Protein AF-A0A920FZ56-F1 (afdb_monomer)

Secondary structure (DSSP, 8-state):
--HHHHHHHHHHHHHHHHHHHHHHHHHHHHHHHHHHHHHHHHHHHHTT--SSHHHHHHHHHHHHHHHHHHHHHHHHHHHHHHHHHHTSSHHHHH-SS---

Mean predicted aligned error: 6.11 Å

Foldseek 3Di:
DDPVVVVVVVVVVVVVVVVVVVLVVLLVVLVVLQVVLVVVLVVCVVVPNPDDDVNVVSVVSNVVSVVSNVVSVVVVVVVLVVVQVVLPCPVVVVDPPDHD

Sequence (100 aa):
MKRTQRLHCLNTLLNSKIAAKTVHYGMYFTLAAIPLSGMLIGLLFWIGLQDGLIIESVVTLHEISIDLIYILIGIHISAALFHRIKRDGVWSSMVPFLKE

Structure (mmCIF, N/CA/C/O backbone):
data_AF-A0A920FZ56-F1
#
_entry.id   AF-A0A920FZ56-F1
#
loop_
_atom_site.group_PDB
_atom_site.id
_atom_site.type_symbol
_atom_site.label_atom_id
_atom_site.label_alt_id
_atom_site.label_comp_id
_atom_site.label_asym_id
_atom_site.label_entity_id
_atom_site.label_seq_id
_atom_site.pdbx_PDB_ins_code
_atom_site.Cartn_x
_atom_site.Cartn_y
_atom_site.Cartn_z
_atom_site.occupancy
_atom_site.B_iso_or_equiv
_atom_site.auth_seq_id
_atom_site.auth_comp_id
_atom_site.auth_asym_id
_atom_site.auth_atom_id
_atom_site.pdbx_PDB_model_num
ATOM 1 N N . MET A 1 1 ? 26.245 11.879 -27.465 1.00 57.16 1 MET A N 1
ATOM 2 C CA . MET A 1 1 ? 24.919 12.359 -26.998 1.00 57.16 1 MET A CA 1
ATOM 3 C C . MET A 1 1 ? 25.031 13.790 -26.465 1.00 57.16 1 MET A C 1
ATOM 5 O O . MET A 1 1 ? 25.923 14.051 -25.655 1.00 57.16 1 MET A O 1
ATOM 9 N N . LYS A 1 2 ? 24.183 14.725 -26.924 1.00 65.31 2 LYS A N 1
ATOM 10 C CA . LYS A 1 2 ? 24.227 16.145 -26.503 1.00 65.31 2 LYS A CA 1
ATOM 11 C C . LYS A 1 2 ? 23.883 16.280 -25.004 1.00 65.31 2 LYS A C 1
ATOM 13 O O . LYS A 1 2 ? 23.148 15.453 -24.466 1.00 65.31 2 LYS A O 1
ATOM 18 N N . ARG A 1 3 ? 24.429 17.290 -24.304 1.00 61.25 3 ARG A N 1
ATOM 19 C CA . ARG A 1 3 ? 24.261 17.494 -22.839 1.00 61.25 3 ARG A CA 1
ATOM 20 C C . ARG A 1 3 ? 22.783 17.547 -22.415 1.00 61.25 3 ARG A C 1
ATOM 22 O O . ARG A 1 3 ? 22.420 16.970 -21.397 1.00 61.25 3 ARG A O 1
ATOM 29 N N . THR A 1 4 ? 21.934 18.140 -23.249 1.00 64.00 4 THR A N 1
ATOM 30 C CA . THR A 1 4 ? 20.480 18.250 -23.056 1.00 64.00 4 THR A CA 1
ATOM 31 C C . THR A 1 4 ? 19.751 16.900 -23.109 1.00 64.00 4 THR A C 1
ATOM 33 O O . THR A 1 4 ? 18.893 16.637 -22.273 1.00 64.00 4 THR A O 1
ATOM 36 N N . GLN A 1 5 ? 20.145 15.990 -24.007 1.00 64.31 5 GLN A N 1
ATOM 37 C CA . GLN A 1 5 ? 19.563 14.640 -24.089 1.00 64.31 5 GLN A CA 1
ATOM 38 C C . GLN A 1 5 ? 19.928 13.759 -22.881 1.00 64.31 5 GLN A C 1
ATOM 40 O O . GLN A 1 5 ? 19.141 12.902 -22.487 1.00 64.31 5 GLN A O 1
ATOM 45 N N . ARG A 1 6 ? 21.102 13.971 -22.265 1.00 59.41 6 ARG A N 1
ATOM 46 C CA . ARG A 1 6 ? 21.513 13.236 -21.052 1.00 59.41 6 ARG A CA 1
ATOM 47 C C . ARG A 1 6 ? 20.697 13.636 -19.824 1.00 59.41 6 ARG A C 1
ATOM 49 O O . ARG A 1 6 ? 20.282 12.759 -19.077 1.00 59.41 6 ARG A O 1
ATOM 56 N N . LEU A 1 7 ? 20.426 14.931 -19.656 1.00 61.53 7 LEU A N 1
ATOM 57 C CA . LEU A 1 7 ? 19.601 15.447 -18.556 1.00 61.53 7 LEU A CA 1
ATOM 58 C C . LEU A 1 7 ? 18.155 14.932 -18.637 1.00 61.53 7 LEU A C 1
ATOM 60 O O . LEU A 1 7 ? 17.612 14.474 -17.638 1.00 61.53 7 LEU A O 1
ATOM 64 N N . HIS A 1 8 ? 17.559 14.923 -19.833 1.00 68.00 8 HIS A N 1
ATOM 65 C CA . HIS A 1 8 ? 16.202 14.404 -20.036 1.00 68.00 8 HIS A CA 1
ATOM 66 C C . HIS A 1 8 ? 16.085 12.899 -19.727 1.00 68.00 8 HIS A C 1
ATOM 68 O O . HIS A 1 8 ? 15.156 12.468 -19.043 1.00 68.00 8 HIS A O 1
ATOM 74 N N . CYS A 1 9 ? 17.054 12.096 -20.182 1.00 65.94 9 CYS A N 1
ATOM 75 C CA . CYS A 1 9 ? 17.116 10.663 -19.877 1.00 65.94 9 CYS A CA 1
ATOM 76 C C . CYS A 1 9 ? 17.295 10.405 -18.368 1.00 65.94 9 CYS A C 1
ATOM 78 O O . CYS A 1 9 ? 16.597 9.585 -17.782 1.00 65.94 9 CYS A O 1
ATOM 80 N N . LEU A 1 10 ? 18.172 11.160 -17.700 1.00 65.56 10 LEU A N 1
ATOM 81 C CA . LEU A 1 10 ? 18.388 11.017 -16.260 1.00 65.56 10 LEU A CA 1
ATOM 82 C C . LEU A 1 10 ? 17.129 11.358 -15.447 1.00 65.56 10 LEU A C 1
ATOM 84 O O . LEU A 1 10 ? 16.770 10.615 -14.536 1.00 65.56 10 LEU A O 1
ATOM 88 N N . ASN A 1 11 ? 16.438 12.443 -15.802 1.00 68.75 11 ASN A N 1
ATOM 89 C CA . ASN A 1 11 ? 15.226 12.877 -15.106 1.00 68.75 11 ASN A CA 1
ATOM 90 C C . ASN A 1 11 ? 14.067 11.888 -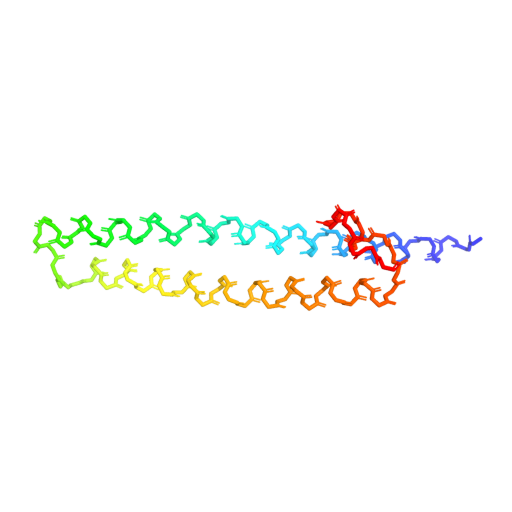15.296 1.00 68.75 11 ASN A C 1
ATOM 92 O O . ASN A 1 11 ? 13.370 11.563 -14.340 1.00 68.75 11 ASN A O 1
ATOM 96 N N . THR A 1 12 ? 13.886 11.350 -16.504 1.00 72.44 12 THR A N 1
ATOM 97 C CA . THR A 1 12 ? 12.853 10.331 -16.773 1.00 72.44 12 THR A CA 1
ATOM 98 C C . THR A 1 12 ? 13.108 9.029 -16.005 1.00 72.44 12 THR A C 1
ATOM 100 O O . THR A 1 12 ? 12.175 8.449 -15.439 1.00 72.44 12 THR A O 1
ATOM 103 N N . LEU A 1 13 ? 14.370 8.604 -15.889 1.00 75.62 13 LEU A N 1
ATOM 104 C CA . LEU A 1 13 ? 14.763 7.459 -15.061 1.00 75.62 13 LEU A CA 1
ATOM 105 C C . LEU A 1 13 ? 14.574 7.725 -13.561 1.00 75.62 13 LEU A C 1
ATOM 107 O O . LEU A 1 13 ? 14.113 6.844 -12.835 1.00 75.62 13 LEU A O 1
ATOM 111 N N . LEU A 1 14 ? 14.904 8.930 -13.087 1.00 75.69 14 LEU A N 1
ATOM 112 C CA . LEU A 1 14 ? 14.708 9.326 -11.692 1.00 75.69 14 LEU A CA 1
ATOM 113 C C . LEU A 1 14 ? 13.221 9.313 -11.319 1.00 75.69 14 LEU A C 1
ATOM 115 O O . LEU A 1 14 ? 12.852 8.699 -10.320 1.00 75.69 14 LEU A O 1
ATOM 119 N N . ASN A 1 15 ? 12.371 9.906 -12.158 1.00 83.44 15 ASN A N 1
ATOM 120 C CA . ASN A 1 15 ? 10.925 9.950 -11.944 1.00 83.44 15 ASN A CA 1
ATOM 121 C C . ASN A 1 15 ? 10.322 8.541 -11.879 1.00 83.44 15 ASN A C 1
ATOM 123 O O . ASN A 1 15 ? 9.524 8.255 -10.990 1.00 83.44 15 ASN A O 1
ATOM 127 N N . SER A 1 16 ? 10.765 7.636 -12.757 1.00 83.12 16 SER A N 1
ATOM 128 C CA . SER A 1 16 ? 10.309 6.239 -12.762 1.00 83.12 16 SER A CA 1
ATOM 129 C C . SER A 1 16 ? 10.709 5.497 -11.480 1.00 83.12 16 SER A C 1
ATOM 131 O O . SER A 1 16 ? 9.905 4.769 -10.902 1.00 83.12 16 SER A O 1
ATOM 133 N N . LYS A 1 17 ? 11.932 5.722 -10.978 1.00 87.62 17 LYS A N 1
ATOM 134 C CA . LYS A 1 17 ? 12.401 5.134 -9.711 1.00 87.62 17 LYS A CA 1
ATOM 135 C C . LYS A 1 17 ? 11.643 5.669 -8.502 1.00 87.62 17 LYS A C 1
ATOM 137 O O . LYS A 1 17 ? 11.345 4.900 -7.592 1.00 87.62 17 LYS A O 1
ATOM 142 N N . ILE A 1 18 ? 11.356 6.970 -8.476 1.00 91.50 18 ILE A N 1
ATOM 143 C CA . ILE A 1 18 ? 10.571 7.585 -7.401 1.00 91.50 18 ILE A CA 1
ATOM 144 C C . ILE A 1 18 ? 9.158 7.003 -7.415 1.00 91.50 18 ILE A C 1
ATOM 146 O O . ILE A 1 18 ? 8.718 6.506 -6.386 1.00 91.50 18 ILE A O 1
ATOM 150 N N . ALA A 1 19 ? 8.504 6.956 -8.579 1.00 91.19 19 ALA A N 1
ATOM 151 C CA . ALA A 1 19 ? 7.174 6.371 -8.720 1.00 91.19 19 ALA A CA 1
ATOM 152 C C . ALA A 1 19 ? 7.131 4.908 -8.245 1.00 91.19 19 ALA A C 1
ATOM 154 O O . ALA A 1 19 ? 6.270 4.545 -7.445 1.00 91.19 19 ALA A O 1
ATOM 155 N N . ALA A 1 20 ? 8.102 4.084 -8.656 1.00 92.44 20 ALA A N 1
ATOM 156 C CA . ALA A 1 20 ? 8.190 2.692 -8.220 1.00 92.44 20 ALA A CA 1
ATOM 157 C C . ALA A 1 20 ? 8.348 2.564 -6.695 1.00 92.44 20 ALA A C 1
ATOM 159 O O . ALA A 1 20 ? 7.675 1.736 -6.079 1.00 92.44 20 ALA A O 1
ATOM 160 N N . LYS A 1 21 ? 9.195 3.397 -6.072 1.00 94.81 21 LYS A N 1
ATOM 161 C CA . LYS A 1 2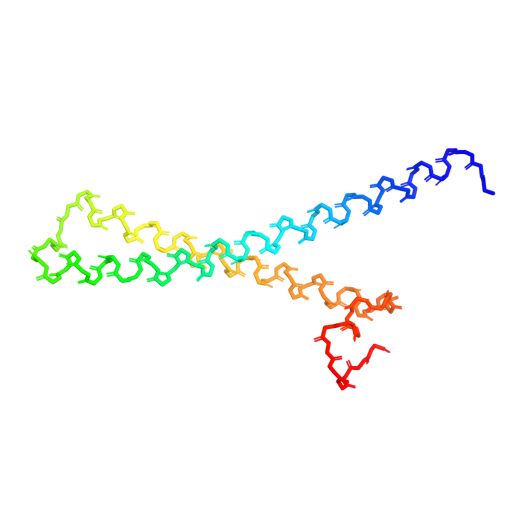1 ? 9.358 3.428 -4.609 1.00 94.81 21 LYS A CA 1
ATOM 162 C C . LYS A 1 21 ? 8.083 3.872 -3.902 1.00 94.81 21 LYS A C 1
ATOM 164 O O . LYS A 1 21 ? 7.712 3.251 -2.915 1.00 94.81 21 LYS A O 1
ATOM 169 N N . THR A 1 22 ? 7.408 4.901 -4.410 1.00 96.19 22 THR A N 1
ATOM 170 C CA . THR A 1 22 ? 6.143 5.386 -3.849 1.00 96.19 22 THR A CA 1
ATOM 171 C C . THR A 1 22 ? 5.085 4.289 -3.850 1.00 96.19 22 THR A C 1
ATOM 173 O O . THR A 1 22 ? 4.464 4.061 -2.816 1.00 96.19 22 THR A O 1
ATOM 176 N N . VAL A 1 23 ? 4.928 3.558 -4.961 1.00 96.69 23 VAL A N 1
ATOM 177 C CA . VAL A 1 23 ? 3.975 2.438 -5.041 1.00 96.69 23 VAL A CA 1
ATOM 178 C C . VAL A 1 23 ? 4.331 1.343 -4.034 1.00 96.69 23 VAL A C 1
ATOM 180 O O . VAL A 1 23 ? 3.467 0.934 -3.268 1.00 96.69 23 VAL A O 1
ATOM 183 N N . HIS A 1 24 ? 5.595 0.911 -3.960 1.00 96.38 24 HIS A N 1
ATOM 184 C CA . HIS A 1 24 ? 5.993 -0.148 -3.022 1.00 96.38 24 HIS A CA 1
ATOM 185 C C . HIS A 1 24 ? 5.840 0.272 -1.558 1.00 96.38 24 HIS A C 1
ATOM 187 O O . HIS A 1 24 ? 5.328 -0.503 -0.757 1.00 96.38 24 HIS A O 1
ATOM 193 N N . TYR A 1 25 ? 6.233 1.495 -1.195 1.00 97.69 25 TYR A N 1
ATOM 194 C CA . TYR A 1 25 ? 6.035 1.985 0.168 1.00 97.69 25 TYR A CA 1
ATOM 195 C C . TYR A 1 25 ? 4.555 2.130 0.518 1.00 97.69 25 TYR A C 1
ATOM 197 O O . TYR A 1 25 ? 4.169 1.770 1.627 1.00 97.69 25 TYR A O 1
ATOM 205 N N . GLY A 1 26 ? 3.719 2.572 -0.426 1.00 97.25 26 GLY A N 1
ATOM 206 C CA . GLY A 1 26 ? 2.267 2.573 -0.254 1.00 97.25 26 GLY A CA 1
ATOM 207 C C . GLY A 1 26 ? 1.713 1.164 -0.026 1.00 97.25 26 GLY A C 1
ATOM 208 O O . GLY A 1 26 ? 0.893 0.961 0.869 1.00 97.25 26 GLY A O 1
ATOM 209 N N . MET A 1 27 ? 2.199 0.175 -0.782 1.00 97.69 27 MET A N 1
ATOM 210 C CA . MET A 1 27 ? 1.803 -1.225 -0.611 1.00 97.69 27 MET A CA 1
ATOM 211 C C . MET A 1 27 ? 2.240 -1.771 0.749 1.00 97.69 27 MET A C 1
ATOM 213 O O . MET A 1 27 ? 1.431 -2.379 1.436 1.00 97.69 27 MET A O 1
ATOM 217 N N . TYR A 1 28 ? 3.481 -1.530 1.183 1.00 97.81 28 TYR A N 1
ATOM 218 C CA . TYR A 1 28 ? 3.947 -1.965 2.506 1.00 97.81 28 TYR A CA 1
ATOM 219 C C . TYR A 1 28 ? 3.149 -1.324 3.637 1.00 97.81 28 TYR A C 1
ATOM 221 O O . TYR A 1 28 ? 2.796 -2.003 4.599 1.00 97.81 28 TYR A O 1
ATOM 229 N N . PHE A 1 29 ? 2.836 -0.035 3.507 1.00 97.75 29 PHE A N 1
ATOM 230 C CA . PHE A 1 29 ? 2.019 0.674 4.479 1.00 97.75 29 PHE A CA 1
ATOM 231 C C . PHE A 1 29 ? 0.619 0.063 4.585 1.00 97.75 29 PHE A C 1
ATOM 233 O O . PHE A 1 29 ? 0.194 -0.299 5.676 1.00 97.75 29 PHE A O 1
ATOM 240 N N . THR A 1 30 ? -0.078 -0.107 3.461 1.00 97.69 30 THR A N 1
ATOM 241 C CA . THR A 1 30 ? -1.449 -0.644 3.449 1.00 97.69 30 THR A CA 1
ATOM 242 C C . THR A 1 30 ? -1.507 -2.117 3.853 1.00 97.69 30 THR A C 1
ATOM 244 O O . THR A 1 30 ? -2.352 -2.487 4.664 1.00 97.69 30 THR A O 1
ATOM 247 N N . LEU A 1 31 ? -0.565 -2.948 3.395 1.00 96.88 31 LEU A N 1
ATOM 248 C CA . LEU A 1 31 ? -0.456 -4.353 3.809 1.00 96.88 31 LEU A CA 1
ATOM 249 C C . LEU A 1 31 ? -0.214 -4.516 5.313 1.00 96.88 31 LEU A C 1
ATOM 251 O O . LEU A 1 31 ? -0.656 -5.510 5.879 1.00 96.88 31 LEU A O 1
ATOM 255 N N . ALA A 1 32 ? 0.465 -3.568 5.964 1.00 97.62 32 ALA A N 1
ATOM 256 C CA . ALA A 1 32 ? 0.597 -3.551 7.418 1.00 97.62 32 ALA A CA 1
ATOM 257 C C . ALA A 1 32 ? -0.651 -2.965 8.102 1.00 97.62 32 ALA A C 1
ATOM 259 O O . ALA A 1 32 ? -1.116 -3.502 9.107 1.00 97.62 32 ALA A O 1
ATOM 260 N N . ALA A 1 33 ? -1.215 -1.884 7.558 1.00 97.56 33 ALA A N 1
ATOM 261 C CA . ALA A 1 33 ? -2.356 -1.183 8.138 1.00 97.56 33 ALA A CA 1
ATOM 262 C C . ALA A 1 33 ? -3.612 -2.059 8.209 1.00 97.56 33 ALA A C 1
ATOM 264 O O . ALA A 1 33 ? -4.301 -2.026 9.226 1.00 97.56 33 ALA A O 1
ATOM 265 N N . ILE A 1 34 ? -3.892 -2.870 7.184 1.00 98.12 34 ILE A N 1
ATOM 266 C CA . ILE A 1 34 ? -5.080 -3.739 7.117 1.00 98.12 34 ILE A CA 1
ATOM 267 C C . ILE A 1 34 ? -5.138 -4.733 8.290 1.00 98.12 34 ILE A C 1
ATOM 269 O O . ILE A 1 34 ? -6.086 -4.655 9.068 1.00 98.12 34 ILE A O 1
ATOM 273 N N . PRO A 1 35 ? -4.161 -5.636 8.507 1.00 98.12 35 PRO A N 1
ATOM 274 C CA . PRO A 1 35 ? -4.233 -6.578 9.622 1.00 98.12 35 PRO A CA 1
ATOM 275 C C . PRO A 1 35 ? -4.202 -5.875 10.983 1.00 98.12 35 PRO A C 1
ATOM 277 O O . PRO A 1 35 ? -4.914 -6.295 11.890 1.00 98.12 35 PRO A O 1
ATOM 280 N N . LEU A 1 36 ? -3.442 -4.782 11.130 1.00 98.06 36 LEU A N 1
ATOM 281 C CA . LEU A 1 36 ? -3.390 -4.026 12.386 1.00 98.06 36 LEU A CA 1
ATOM 282 C C . LEU A 1 36 ? -4.740 -3.390 12.734 1.00 98.06 36 LEU A C 1
ATOM 284 O O . LEU A 1 36 ? -5.208 -3.513 13.864 1.00 98.06 36 LEU A O 1
ATOM 288 N N . SER A 1 37 ? -5.387 -2.745 11.764 1.00 97.50 37 SER A N 1
ATOM 289 C CA . SER A 1 37 ? -6.720 -2.168 11.957 1.00 97.50 37 SER A CA 1
ATOM 290 C C . SER A 1 37 ? -7.786 -3.252 12.122 1.00 97.50 37 SER A C 1
ATOM 292 O O . SER A 1 37 ? -8.635 -3.114 12.991 1.00 97.50 37 SER A O 1
ATOM 294 N N . GLY A 1 38 ? -7.700 -4.377 11.405 1.00 97.44 38 GLY A N 1
ATOM 295 C CA . GLY A 1 38 ? -8.611 -5.514 11.581 1.00 97.44 38 GLY A CA 1
ATOM 296 C C . GLY A 1 38 ? -8.522 -6.134 12.979 1.00 97.44 38 GLY A C 1
ATOM 297 O O . GLY A 1 38 ? -9.543 -6.379 13.623 1.00 97.44 38 GLY A O 1
ATOM 298 N N . MET A 1 39 ? -7.303 -6.317 13.498 1.00 97.88 39 MET A N 1
ATOM 299 C CA . MET A 1 39 ? -7.085 -6.744 14.883 1.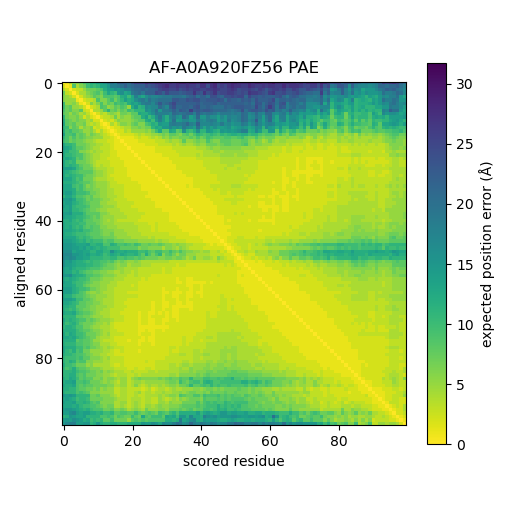00 97.88 39 MET A CA 1
ATOM 300 C C . MET A 1 39 ? -7.632 -5.724 15.885 1.00 97.88 39 MET A C 1
ATOM 302 O O . MET A 1 39 ? -8.237 -6.120 16.881 1.00 97.88 3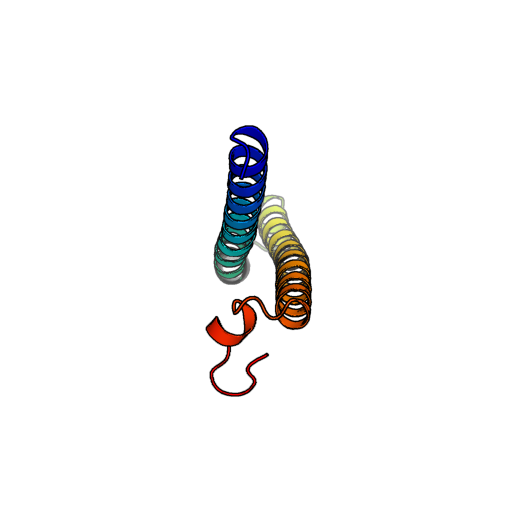9 MET A O 1
ATOM 306 N N . LEU A 1 40 ? -7.452 -4.425 15.626 1.00 97.19 40 LEU A N 1
ATOM 307 C CA . LEU A 1 40 ? -7.983 -3.367 16.482 1.00 97.19 40 LEU A CA 1
ATOM 308 C C . LEU A 1 40 ? -9.517 -3.369 16.506 1.00 97.19 40 LEU A C 1
ATOM 310 O O . LEU A 1 40 ? -10.089 -3.269 17.586 1.00 97.19 40 LEU A O 1
ATOM 314 N N . ILE A 1 41 ? -10.183 -3.548 15.361 1.00 96.94 41 ILE A N 1
ATOM 315 C CA . ILE A 1 41 ? -11.647 -3.692 15.292 1.00 96.94 41 ILE A CA 1
ATOM 316 C C . ILE A 1 41 ? -12.087 -4.874 16.160 1.00 96.94 41 ILE A C 1
ATOM 318 O O . ILE A 1 41 ? -12.940 -4.710 17.030 1.00 96.94 41 ILE A O 1
ATOM 322 N N . GLY A 1 42 ? -11.459 -6.042 15.994 1.00 96.69 42 GLY A N 1
ATOM 323 C CA . GLY A 1 42 ? -11.765 -7.225 16.804 1.00 96.69 42 GLY A CA 1
ATOM 324 C C . GLY A 1 42 ? -11.571 -6.994 18.308 1.00 96.69 42 GLY A C 1
ATOM 325 O O . GLY A 1 42 ? -12.407 -7.411 19.109 1.00 96.69 42 GLY A O 1
ATOM 326 N N . LEU A 1 43 ? -10.508 -6.281 18.698 1.00 96.94 43 LEU A N 1
ATOM 327 C CA . LEU A 1 43 ? -10.248 -5.914 20.092 1.00 96.94 43 LEU A CA 1
ATOM 328 C C . LEU A 1 43 ? -11.327 -4.977 20.652 1.00 96.94 43 LEU A C 1
ATOM 330 O O . LEU A 1 43 ? -11.788 -5.195 21.771 1.00 96.94 43 LEU A O 1
ATOM 334 N N . LEU A 1 44 ? -11.733 -3.955 19.893 1.00 96.00 44 LEU A N 1
ATOM 335 C CA . LEU A 1 44 ? -12.772 -3.005 20.305 1.00 96.00 44 LEU A CA 1
ATOM 336 C C . LEU A 1 44 ? -14.123 -3.708 20.505 1.00 96.00 44 LEU A C 1
ATOM 338 O O . LEU A 1 44 ? -14.768 -3.513 21.537 1.00 96.00 44 LEU A O 1
ATOM 342 N N . PHE A 1 45 ? -14.490 -4.609 19.590 1.00 95.31 45 PHE A N 1
ATOM 343 C CA . PHE A 1 45 ? -15.682 -5.448 19.736 1.00 95.31 45 PHE A CA 1
ATOM 344 C C . PHE A 1 45 ? -15.612 -6.341 20.982 1.00 95.31 45 PHE A C 1
ATOM 346 O O . PHE A 1 45 ? -16.600 -6.458 21.709 1.00 95.31 45 PHE A O 1
ATOM 353 N N . TRP A 1 46 ? -14.449 -6.940 21.266 1.00 96.38 46 TRP A N 1
ATOM 354 C CA . TRP A 1 46 ? -14.256 -7.816 22.428 1.00 96.38 46 TRP A CA 1
ATOM 355 C C . TRP A 1 46 ? -14.464 -7.094 23.765 1.00 96.38 46 TRP A C 1
ATOM 357 O O . TRP A 1 46 ? -15.043 -7.660 24.689 1.00 96.38 46 TRP A O 1
ATOM 367 N N . ILE A 1 47 ? -14.027 -5.837 23.877 1.00 96.06 47 ILE A N 1
ATOM 368 C CA . ILE A 1 47 ? -14.209 -5.029 25.096 1.00 96.06 47 ILE A CA 1
ATOM 369 C C . ILE A 1 47 ? -15.599 -4.375 25.192 1.00 96.06 47 ILE A C 1
ATOM 371 O O . ILE A 1 47 ? -15.849 -3.611 26.122 1.00 96.06 47 ILE A O 1
ATOM 375 N N . GLY A 1 48 ? -16.507 -4.677 24.258 1.00 94.12 48 GLY A N 1
ATOM 376 C CA . GLY A 1 48 ? -17.894 -4.207 24.268 1.00 94.12 48 GLY A CA 1
ATOM 377 C C . GLY A 1 48 ? -18.124 -2.846 23.606 1.00 94.12 48 GLY A C 1
ATOM 378 O O . GLY A 1 48 ? -19.237 -2.331 23.676 1.00 94.12 48 GLY A O 1
ATOM 379 N N . LEU A 1 49 ? -17.118 -2.264 22.944 1.00 92.38 49 LEU A N 1
ATOM 380 C CA . LEU A 1 49 ? -17.293 -1.067 22.119 1.00 92.38 49 LEU A CA 1
ATOM 381 C C . LEU A 1 49 ? -17.770 -1.492 20.732 1.00 92.38 49 LEU A C 1
ATOM 383 O O . LEU A 1 49 ? -16.956 -1.812 19.873 1.00 92.38 49 LEU A O 1
ATOM 387 N N . GLN A 1 50 ? -19.088 -1.533 20.545 1.00 91.00 50 GLN A N 1
ATOM 388 C CA . GLN A 1 50 ? -19.717 -2.012 19.307 1.00 91.00 50 GLN A CA 1
ATOM 389 C C . GLN A 1 50 ? -20.206 -0.879 18.401 1.00 91.00 50 GLN A C 1
ATOM 391 O O . GLN A 1 50 ? -20.305 -1.085 17.198 1.00 91.00 50 GLN A O 1
ATOM 396 N N . ASP A 1 51 ? -20.430 0.315 18.957 1.00 90.62 51 ASP A N 1
ATOM 397 C CA . ASP A 1 51 ? -20.974 1.467 18.236 1.00 90.62 51 ASP A CA 1
ATOM 398 C C . ASP A 1 51 ? -20.308 2.780 18.673 1.00 90.62 51 ASP A C 1
ATOM 400 O O . ASP A 1 51 ? -19.757 2.899 19.774 1.00 90.62 51 ASP A O 1
ATOM 404 N N . GLY A 1 52 ? -20.391 3.791 17.805 1.00 93.81 52 GLY A N 1
ATOM 405 C CA . GLY A 1 52 ? -19.934 5.155 18.057 1.00 93.81 52 GLY A CA 1
ATOM 406 C C . GLY A 1 52 ? -18.693 5.563 17.262 1.00 93.81 52 GLY A C 1
ATOM 407 O O . GLY A 1 52 ? -18.059 4.770 16.569 1.00 93.81 52 GLY A O 1
ATOM 408 N N . LEU A 1 53 ? -18.312 6.835 17.409 1.00 94.56 53 LEU A N 1
ATOM 409 C CA . LEU A 1 53 ? -17.301 7.485 16.562 1.00 94.56 53 LEU A CA 1
ATOM 410 C C . LEU A 1 53 ? -15.947 6.762 16.529 1.00 94.56 53 LEU A C 1
ATOM 412 O O . LEU A 1 53 ? -15.259 6.782 15.512 1.00 94.56 53 LEU A O 1
ATOM 416 N N . ILE A 1 54 ? -15.548 6.126 17.636 1.00 93.88 54 ILE A N 1
ATOM 417 C CA . ILE A 1 54 ? -14.267 5.416 17.716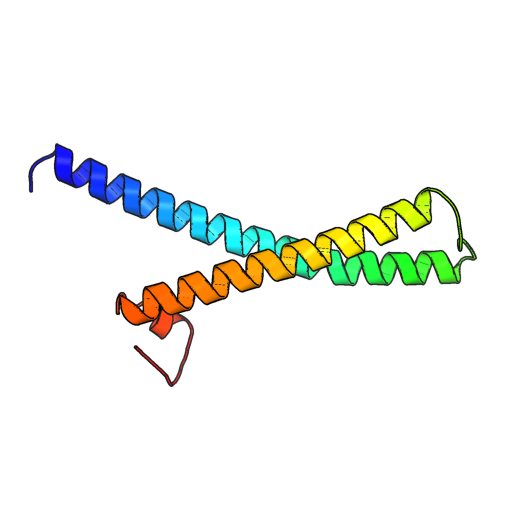 1.00 93.88 54 ILE A CA 1
ATOM 418 C C . ILE A 1 54 ? -14.283 4.214 16.775 1.00 93.88 54 ILE A C 1
ATOM 420 O O . ILE A 1 54 ? -13.393 4.101 15.935 1.00 93.88 54 ILE A O 1
ATOM 424 N N . ILE A 1 55 ? -15.287 3.339 16.875 1.00 95.81 55 ILE A N 1
ATOM 425 C CA . ILE A 1 55 ? -15.309 2.128 16.057 1.00 95.81 55 ILE A CA 1
ATOM 426 C C . ILE A 1 55 ? -15.566 2.441 14.587 1.00 95.81 55 ILE A C 1
ATOM 428 O O . ILE A 1 55 ? -14.863 1.910 13.731 1.00 95.81 55 ILE A O 1
ATOM 432 N N . GLU A 1 56 ? -16.464 3.385 14.300 1.00 96.25 56 GLU A N 1
ATOM 433 C CA . GLU A 1 56 ? -16.723 3.866 12.940 1.00 96.25 56 GLU A CA 1
ATOM 434 C C . GLU A 1 56 ? -15.446 4.397 12.286 1.00 96.25 56 GLU A C 1
ATOM 436 O O . GLU A 1 56 ? -15.153 4.066 11.137 1.00 96.25 56 GLU A O 1
ATOM 441 N N . SER A 1 57 ? -14.635 5.166 13.024 1.00 96.12 57 SER A N 1
ATOM 442 C CA . SER A 1 57 ? -13.374 5.692 12.497 1.00 96.12 57 SER A CA 1
ATOM 443 C C . SER A 1 57 ? -12.368 4.585 12.174 1.00 96.12 57 SER A C 1
ATOM 445 O O . SER A 1 57 ? -11.729 4.628 11.124 1.00 96.12 57 SER A O 1
ATOM 447 N N . VAL A 1 58 ? -12.249 3.564 13.028 1.00 97.00 58 VAL A N 1
ATOM 448 C CA . VAL A 1 58 ? -11.306 2.455 12.818 1.00 97.00 58 VAL A CA 1
ATOM 449 C C . VAL A 1 58 ? -11.761 1.565 11.660 1.00 97.00 58 VAL A C 1
ATOM 451 O O . VAL A 1 58 ? -10.930 1.181 10.837 1.00 97.00 58 VAL A O 1
ATOM 454 N N . VAL A 1 59 ? -13.061 1.279 11.559 1.00 97.75 59 VAL A N 1
ATOM 455 C CA . VAL A 1 59 ? -13.648 0.541 10.430 1.00 97.75 59 VAL A CA 1
ATOM 456 C C . VAL A 1 59 ? -13.430 1.306 9.127 1.00 97.75 59 VAL A C 1
ATOM 458 O O . VAL A 1 59 ? -12.887 0.744 8.181 1.00 97.75 59 VAL A O 1
ATOM 461 N N . THR A 1 60 ? -13.717 2.609 9.108 1.00 97.56 60 THR A N 1
ATOM 462 C CA . THR A 1 60 ? -13.493 3.460 7.928 1.00 97.56 60 THR A CA 1
ATOM 463 C C . THR A 1 60 ? -12.020 3.459 7.503 1.00 97.56 60 THR A C 1
ATOM 465 O O . THR A 1 60 ? -11.705 3.337 6.321 1.00 97.56 60 THR A O 1
ATOM 468 N N . LEU A 1 61 ? -11.082 3.558 8.454 1.00 97.06 61 LEU A N 1
ATOM 469 C CA . LEU A 1 61 ? -9.646 3.480 8.158 1.00 97.06 61 LEU A CA 1
ATOM 470 C C . LEU A 1 61 ? -9.246 2.118 7.576 1.00 97.06 61 LEU A C 1
ATOM 472 O O . LEU A 1 61 ? -8.398 2.062 6.680 1.00 97.06 61 LEU A O 1
ATOM 476 N N . HIS A 1 62 ? -9.837 1.031 8.070 1.00 98.19 62 HIS A N 1
ATOM 477 C CA . HIS A 1 62 ? -9.608 -0.314 7.550 1.00 98.19 62 HIS A CA 1
ATOM 478 C C . HIS A 1 62 ? -10.119 -0.450 6.111 1.00 98.19 62 HIS A C 1
ATOM 480 O O . HIS A 1 62 ? -9.371 -0.888 5.238 1.00 98.19 62 HIS A O 1
ATOM 486 N N . GLU A 1 63 ? -11.346 -0.004 5.843 1.00 98.19 63 GLU A N 1
ATOM 487 C CA . GLU A 1 63 ? -11.967 -0.028 4.513 1.00 98.19 63 GLU A CA 1
ATOM 488 C C . GLU A 1 63 ? -11.166 0.789 3.494 1.00 98.19 63 GLU A C 1
ATOM 490 O O . GLU A 1 63 ? -10.771 0.264 2.454 1.00 98.19 63 GLU A O 1
ATOM 495 N N . ILE A 1 64 ? -10.802 2.030 3.833 1.00 98.06 64 ILE A N 1
ATOM 496 C CA . ILE A 1 64 ? -9.967 2.874 2.963 1.00 98.06 64 ILE A CA 1
ATOM 497 C C . ILE A 1 64 ? -8.605 2.216 2.703 1.00 98.06 64 ILE A C 1
ATOM 499 O O . ILE A 1 64 ? -8.062 2.324 1.602 1.00 98.06 64 ILE A O 1
ATOM 503 N N . SER A 1 65 ? -8.037 1.518 3.692 1.00 97.94 65 SER A N 1
ATOM 504 C CA . SER A 1 65 ? -6.776 0.792 3.508 1.00 97.94 65 SER A CA 1
ATOM 505 C C . SER A 1 65 ? -6.921 -0.364 2.514 1.00 97.94 65 SER A C 1
ATOM 507 O O . SER A 1 65 ? -6.006 -0.583 1.715 1.00 97.94 65 SER A O 1
ATOM 509 N N . ILE A 1 66 ? -8.058 -1.070 2.534 1.00 98.19 66 ILE A N 1
ATOM 510 C CA . ILE A 1 66 ? -8.398 -2.135 1.578 1.00 98.19 66 ILE A CA 1
ATOM 511 C C . ILE A 1 66 ? -8.563 -1.561 0.164 1.00 98.19 66 ILE A C 1
ATOM 513 O O . ILE A 1 66 ? -7.945 -2.053 -0.784 1.00 98.19 66 ILE A O 1
ATOM 517 N N . ASP A 1 67 ? -9.326 -0.483 0.011 1.00 98.19 67 ASP A N 1
ATOM 518 C CA . ASP A 1 67 ? -9.520 0.156 -1.293 1.00 98.19 67 ASP A CA 1
ATOM 519 C C . ASP A 1 67 ? -8.191 0.651 -1.875 1.00 98.19 67 ASP A C 1
ATOM 521 O O . ASP A 1 67 ? -7.877 0.437 -3.053 1.00 98.19 67 ASP A O 1
ATOM 525 N N . LEU A 1 68 ? -7.353 1.256 -1.029 1.00 97.88 68 LEU A N 1
ATOM 526 C CA . LEU A 1 68 ? -6.051 1.759 -1.437 1.00 97.88 68 LEU A CA 1
ATOM 527 C C . LEU A 1 68 ? -5.107 0.629 -1.871 1.00 97.88 68 LEU A C 1
ATOM 529 O O . LEU A 1 68 ? -4.435 0.778 -2.896 1.00 97.88 68 LEU A O 1
ATOM 533 N N . ILE A 1 69 ? -5.050 -0.503 -1.152 1.00 98.00 69 ILE A N 1
ATOM 534 C CA . ILE A 1 69 ? -4.193 -1.623 -1.576 1.00 98.00 69 ILE A CA 1
ATOM 535 C C . ILE A 1 69 ? -4.671 -2.218 -2.904 1.00 98.00 69 ILE A C 1
ATOM 537 O O . ILE A 1 69 ? -3.829 -2.560 -3.735 1.00 98.00 69 ILE A O 1
ATOM 541 N N . TYR A 1 70 ? -5.982 -2.291 -3.164 1.00 97.94 70 TYR A N 1
ATOM 542 C CA . TYR A 1 70 ? -6.493 -2.785 -4.447 1.00 97.94 70 TYR A CA 1
ATOM 543 C C . TYR A 1 70 ? -6.047 -1.907 -5.614 1.00 97.94 70 TYR A C 1
ATOM 545 O O . TYR A 1 70 ? -5.552 -2.422 -6.622 1.00 97.94 70 TYR A O 1
ATOM 553 N N . ILE A 1 71 ? -6.134 -0.586 -5.457 1.00 98.06 71 ILE A N 1
ATOM 554 C CA . ILE A 1 71 ? -5.655 0.363 -6.467 1.00 98.06 71 ILE A CA 1
ATOM 555 C C . ILE A 1 71 ? -4.139 0.217 -6.667 1.00 98.06 71 ILE A C 1
ATOM 557 O O . ILE A 1 71 ? -3.667 0.135 -7.804 1.00 98.06 71 ILE A O 1
ATOM 561 N N . LEU A 1 72 ? -3.363 0.139 -5.582 1.00 97.88 72 LEU A N 1
ATOM 562 C CA . LEU A 1 72 ? -1.904 0.021 -5.648 1.00 97.88 72 LEU A CA 1
ATOM 563 C C . LEU A 1 72 ? -1.444 -1.286 -6.301 1.00 97.88 72 LEU A C 1
ATOM 565 O O . LEU A 1 72 ? -0.545 -1.254 -7.143 1.00 97.88 72 LEU A O 1
ATOM 569 N N . ILE A 1 73 ? -2.073 -2.416 -5.969 1.00 97.50 73 ILE A N 1
ATOM 570 C CA . ILE A 1 73 ? -1.808 -3.708 -6.614 1.00 97.50 73 ILE A CA 1
ATOM 571 C C . ILE A 1 73 ? -2.144 -3.629 -8.104 1.00 97.50 73 ILE A C 1
ATOM 573 O O . ILE A 1 73 ? -1.342 -4.064 -8.932 1.00 97.50 73 ILE A O 1
ATOM 577 N N . GLY A 1 74 ? -3.284 -3.037 -8.468 1.00 97.81 74 GLY A N 1
ATOM 578 C CA . GLY A 1 74 ? -3.675 -2.860 -9.867 1.00 97.81 74 GLY A CA 1
ATOM 579 C C . GLY A 1 74 ? -2.638 -2.067 -10.667 1.00 97.81 74 GLY A C 1
ATOM 580 O O . GLY A 1 74 ? -2.216 -2.498 -11.745 1.00 97.81 74 GLY A O 1
ATOM 581 N N . ILE A 1 75 ? -2.162 -0.947 -10.115 1.00 97.06 75 ILE A N 1
ATOM 582 C CA . ILE A 1 75 ? -1.090 -0.137 -10.714 1.00 97.06 75 ILE A CA 1
ATOM 583 C C . ILE A 1 75 ? 0.216 -0.936 -10.799 1.00 97.06 75 ILE A C 1
ATOM 585 O O . ILE A 1 75 ? 0.874 -0.919 -11.840 1.00 97.06 75 ILE A O 1
ATOM 589 N N . HIS A 1 76 ? 0.585 -1.660 -9.741 1.00 95.69 76 HIS A N 1
ATOM 590 C CA . HIS A 1 76 ? 1.800 -2.470 -9.691 1.00 95.69 76 HIS A CA 1
ATOM 591 C C . HIS A 1 76 ? 1.810 -3.558 -10.774 1.00 95.69 76 HIS A C 1
ATOM 593 O O . HIS A 1 76 ? 2.771 -3.656 -11.537 1.00 95.69 76 HIS A O 1
ATOM 599 N N . ILE A 1 77 ? 0.725 -4.330 -10.896 1.00 96.19 77 ILE A N 1
ATOM 600 C CA . ILE A 1 77 ? 0.580 -5.374 -11.920 1.00 96.19 77 ILE A CA 1
ATOM 601 C C . ILE A 1 77 ? 0.617 -4.754 -13.318 1.00 96.19 77 ILE A C 1
ATOM 603 O O . ILE A 1 77 ? 1.340 -5.239 -14.187 1.00 96.19 77 ILE A O 1
ATOM 607 N N . SER A 1 78 ? -0.113 -3.657 -13.533 1.00 96.00 78 SER A N 1
ATOM 608 C CA . SER A 1 78 ? -0.137 -2.962 -14.826 1.00 96.00 78 SER A CA 1
ATOM 609 C C . SER A 1 78 ? 1.260 -2.489 -15.238 1.00 96.00 78 SER A C 1
ATOM 611 O O . SER A 1 78 ? 1.672 -2.683 -16.384 1.00 96.00 78 SER A O 1
ATOM 613 N N . ALA A 1 79 ? 2.029 -1.933 -14.297 1.00 93.56 79 ALA A N 1
ATOM 614 C CA . ALA A 1 79 ? 3.413 -1.534 -14.527 1.00 93.56 79 ALA A CA 1
ATOM 615 C C . ALA A 1 79 ? 4.319 -2.742 -14.816 1.00 93.56 79 ALA A C 1
ATOM 617 O O . ALA A 1 79 ? 5.120 -2.693 -15.749 1.00 93.56 79 ALA A O 1
ATOM 618 N N . ALA A 1 80 ? 4.171 -3.843 -14.075 1.00 92.88 80 ALA A N 1
ATOM 619 C CA . ALA A 1 80 ? 4.942 -5.064 -14.300 1.00 92.88 80 ALA A CA 1
ATOM 620 C C . ALA A 1 80 ? 4.691 -5.653 -15.700 1.00 92.88 80 ALA A C 1
ATOM 622 O O . ALA A 1 80 ? 5.640 -6.020 -16.394 1.00 92.88 80 ALA A O 1
ATOM 623 N N . LEU A 1 81 ? 3.434 -5.678 -16.157 1.00 94.06 81 LEU A N 1
ATOM 624 C CA . LEU A 1 81 ? 3.075 -6.109 -17.512 1.00 94.06 81 LEU A CA 1
ATOM 625 C C . LEU A 1 81 ? 3.655 -5.178 -18.582 1.00 94.06 81 LEU A C 1
ATOM 627 O O . LEU A 1 81 ? 4.195 -5.647 -19.583 1.00 94.06 81 LEU A O 1
ATOM 631 N N . PHE A 1 82 ? 3.594 -3.865 -18.363 1.00 92.69 82 PHE A N 1
ATOM 632 C CA . PHE A 1 82 ? 4.186 -2.885 -19.270 1.00 92.69 82 PHE A CA 1
ATOM 633 C C . PHE A 1 82 ? 5.702 -3.071 -19.420 1.00 92.69 82 PHE A C 1
ATOM 635 O O . PHE A 1 82 ? 6.221 -3.054 -20.537 1.00 92.69 82 PHE A O 1
ATOM 642 N N . HIS A 1 83 ? 6.408 -3.295 -18.313 1.00 91.25 83 HIS A N 1
ATOM 643 C CA . HIS A 1 83 ? 7.843 -3.572 -18.321 1.00 91.25 83 HIS A CA 1
ATOM 644 C C . HIS A 1 83 ? 8.181 -4.916 -18.982 1.00 91.25 83 HIS A C 1
ATOM 646 O O . HIS A 1 83 ? 9.118 -4.984 -19.776 1.00 91.25 83 HIS A O 1
ATOM 652 N N . ARG A 1 84 ? 7.349 -5.947 -18.785 1.00 92.00 84 ARG A N 1
ATOM 653 C CA . ARG A 1 84 ? 7.487 -7.230 -19.491 1.00 92.00 84 ARG A CA 1
ATOM 654 C C . ARG A 1 84 ? 7.416 -7.067 -21.011 1.00 92.00 84 ARG A C 1
ATOM 656 O O . ARG A 1 84 ? 8.217 -7.652 -21.730 1.00 92.00 84 ARG A O 1
ATOM 663 N N . ILE A 1 85 ? 6.485 -6.251 -21.515 1.00 93.25 85 ILE A N 1
ATOM 664 C CA . ILE A 1 85 ? 6.371 -5.964 -22.958 1.00 93.25 85 ILE A CA 1
ATOM 665 C C . ILE A 1 85 ? 7.603 -5.195 -23.460 1.00 93.25 85 ILE A C 1
ATOM 667 O O . ILE A 1 85 ? 8.062 -5.423 -24.579 1.00 93.25 85 ILE A O 1
ATOM 671 N N . LYS A 1 86 ? 8.164 -4.304 -22.634 1.00 89.88 86 LYS A N 1
ATOM 672 C CA . LYS A 1 86 ? 9.386 -3.550 -22.951 1.00 89.88 86 LYS A CA 1
ATOM 673 C C . LYS A 1 86 ? 10.666 -4.383 -22.933 1.00 89.88 86 LYS A C 1
ATOM 675 O O . LYS A 1 86 ? 11.645 -3.936 -23.528 1.00 89.88 86 LYS A O 1
ATOM 680 N N . ARG A 1 87 ? 10.662 -5.553 -22.286 1.00 89.06 87 ARG A N 1
ATOM 681 C CA . ARG A 1 87 ? 11.827 -6.442 -22.137 1.00 89.06 87 ARG A CA 1
ATOM 682 C C . ARG A 1 87 ? 1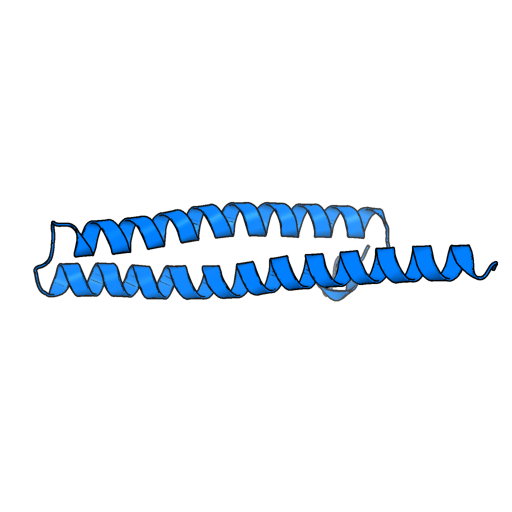3.044 -5.737 -21.533 1.00 89.06 87 ARG A C 1
ATOM 684 O O . ARG A 1 87 ? 14.168 -5.894 -22.007 1.00 89.06 87 ARG A O 1
ATOM 691 N N . ASP A 1 88 ? 12.822 -4.921 -20.506 1.00 87.62 88 ASP A N 1
ATOM 692 C CA . ASP A 1 88 ? 13.868 -4.111 -19.870 1.00 87.62 88 ASP A CA 1
ATOM 693 C C . ASP A 1 88 ? 14.478 -4.748 -18.609 1.00 87.62 88 ASP A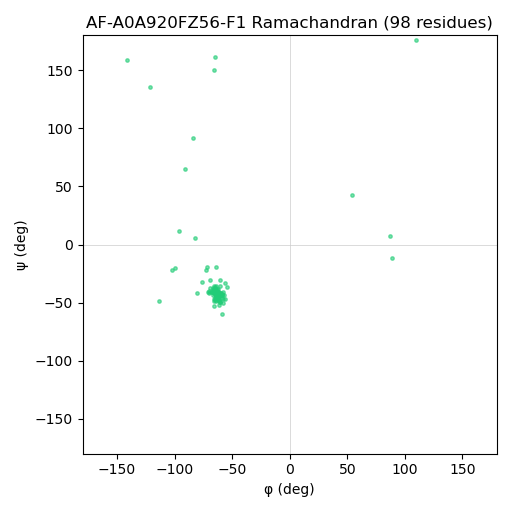 C 1
ATOM 695 O O . ASP A 1 88 ? 15.247 -4.102 -17.895 1.00 87.62 88 ASP A O 1
ATOM 699 N N . GLY A 1 89 ? 14.190 -6.029 -18.352 1.00 87.06 89 GLY A N 1
ATOM 700 C CA . GLY A 1 89 ? 14.800 -6.809 -17.272 1.00 87.06 89 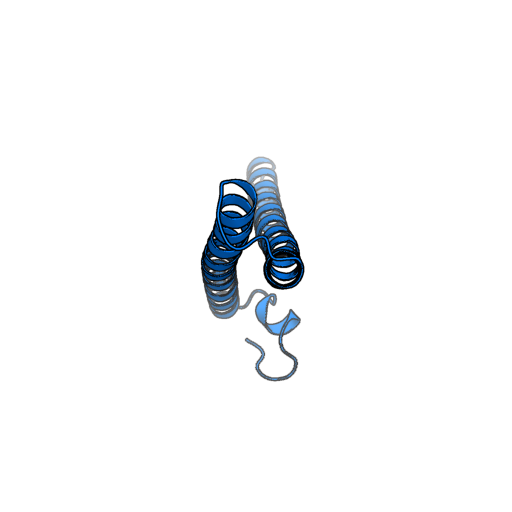GLY A CA 1
ATOM 701 C C . GLY A 1 89 ? 14.052 -6.721 -15.940 1.00 87.06 89 GLY A C 1
ATOM 702 O O . GLY A 1 89 ? 14.344 -7.488 -15.018 1.00 87.06 89 GLY A O 1
ATOM 703 N N . VAL A 1 90 ? 13.099 -5.790 -15.808 1.00 89.25 90 VAL A N 1
ATOM 704 C CA . VAL A 1 90 ? 12.364 -5.556 -14.556 1.00 89.25 90 VAL A CA 1
ATOM 705 C C . VAL A 1 90 ? 11.491 -6.760 -14.208 1.00 89.25 90 VAL A C 1
ATOM 707 O O . VAL A 1 90 ? 11.507 -7.204 -13.061 1.00 89.25 90 VAL A O 1
ATOM 710 N N . TRP A 1 91 ? 10.780 -7.341 -15.177 1.00 91.12 91 TRP A N 1
ATOM 711 C CA . TRP A 1 91 ? 9.953 -8.526 -14.936 1.00 91.12 91 TRP A CA 1
ATOM 712 C C . TRP A 1 91 ? 10.809 -9.741 -14.568 1.00 91.12 91 TRP A C 1
ATOM 714 O O . TRP A 1 91 ? 10.542 -10.405 -13.565 1.00 91.12 91 TRP A O 1
ATOM 724 N N . SER 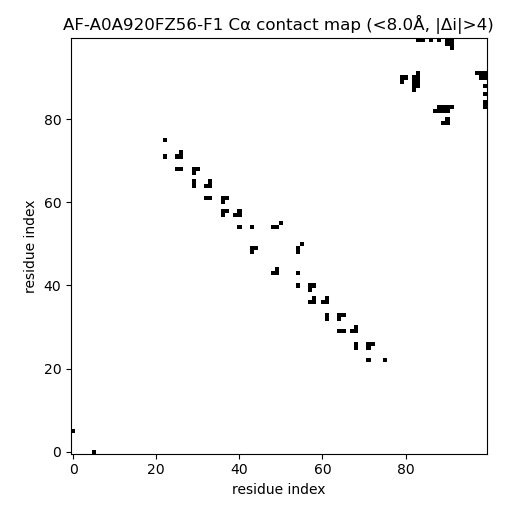A 1 92 ? 11.885 -10.004 -15.317 1.00 92.25 92 SER A N 1
ATOM 725 C CA . SER A 1 92 ? 12.769 -11.148 -15.051 1.00 92.25 92 SER A CA 1
ATOM 726 C C . SER A 1 92 ? 13.489 -11.063 -13.709 1.00 92.25 92 SER A C 1
ATOM 728 O O . SER A 1 92 ? 13.951 -12.086 -13.210 1.00 92.25 92 SER A O 1
ATOM 730 N N . SER A 1 93 ? 13.592 -9.869 -13.116 1.00 90.44 93 SER A N 1
ATOM 731 C CA . SER A 1 93 ? 14.126 -9.699 -11.761 1.00 90.44 93 SER A CA 1
ATOM 732 C C . SER A 1 93 ? 13.173 -10.182 -10.660 1.00 90.44 93 SER A C 1
ATOM 734 O O . SER A 1 93 ? 13.630 -10.509 -9.568 1.00 90.44 93 SER A O 1
ATOM 736 N N . MET A 1 94 ? 11.869 -10.263 -10.950 1.00 90.62 94 MET A N 1
ATOM 737 C CA . MET A 1 94 ? 10.826 -10.610 -9.978 1.00 90.62 94 MET A CA 1
ATOM 738 C C . MET A 1 94 ? 10.381 -12.072 -10.060 1.00 90.62 94 MET A C 1
ATOM 740 O O . MET A 1 94 ? 9.814 -12.588 -9.099 1.00 90.62 94 MET A O 1
ATOM 744 N N . VAL A 1 95 ? 10.617 -12.754 -11.188 1.00 91.06 95 VAL A N 1
ATOM 745 C CA . VAL A 1 95 ? 10.176 -14.141 -11.391 1.00 91.06 95 VAL A CA 1
ATOM 746 C C . VAL A 1 95 ? 11.345 -15.088 -11.687 1.00 91.06 95 VAL A C 1
ATOM 748 O O . VAL A 1 95 ? 12.202 -14.784 -12.516 1.00 91.06 95 VAL A O 1
ATOM 751 N N . PRO A 1 96 ? 11.378 -16.280 -11.066 1.00 87.06 96 PRO A N 1
ATOM 752 C CA . PRO A 1 96 ? 12.483 -17.218 -11.255 1.00 87.06 96 PRO A CA 1
ATOM 753 C C . PRO A 1 96 ? 12.440 -17.968 -12.598 1.00 87.06 96 PRO A C 1
ATOM 755 O O . PRO A 1 96 ? 13.496 -18.275 -13.150 1.00 87.06 96 PRO A O 1
ATOM 758 N N . PHE A 1 97 ? 11.248 -18.249 -13.141 1.00 89.38 97 PHE A N 1
ATOM 759 C CA . PHE A 1 97 ? 11.087 -19.164 -14.285 1.00 89.38 97 PHE A CA 1
ATOM 760 C C . PHE A 1 97 ? 10.598 -18.482 -15.570 1.00 89.38 97 PHE A C 1
ATOM 762 O O . PHE A 1 97 ? 11.182 -18.674 -16.632 1.00 89.38 97 PHE A O 1
ATOM 769 N N . LEU A 1 98 ? 9.538 -17.673 -15.493 1.00 86.25 98 LEU A N 1
ATOM 770 C CA . LEU A 1 98 ? 8.874 -17.092 -16.667 1.00 86.25 98 LEU A CA 1
ATOM 771 C C . LEU A 1 98 ? 9.460 -15.729 -17.037 1.00 86.25 98 LEU A C 1
ATOM 773 O O . LEU A 1 98 ? 8.775 -14.714 -16.933 1.00 86.25 98 LEU A O 1
ATOM 777 N N . LYS A 1 99 ? 10.730 -15.706 -17.439 1.00 84.38 99 LYS A N 1
ATOM 778 C CA . LYS A 1 99 ? 11.422 -14.485 -17.881 1.00 84.38 99 LYS A CA 1
ATOM 779 C C . LYS A 1 99 ? 10.813 -13.917 -19.176 1.00 84.38 99 LYS A C 1
ATOM 781 O O . LYS A 1 99 ? 10.031 -14.590 -19.849 1.00 84.38 99 LYS A O 1
ATOM 786 N N . GLU A 1 100 ? 11.092 -12.642 -19.436 1.00 74.62 100 GLU A N 1
ATOM 787 C CA . GLU A 1 100 ? 10.530 -11.860 -20.558 1.00 74.62 100 GLU A CA 1
ATOM 788 C C . GLU A 1 100 ? 11.113 -12.173 -21.944 1.00 74.62 100 GLU A C 1
ATOM 790 O O . GLU A 1 100 ? 12.259 -12.668 -22.013 1.00 74.62 100 GLU A O 1
#

Nearest PDB structures (foldseek):
  3g6b-assembly1_B  TM=6.657E-01  e=7.837E+00  Thermotoga maritima

pLDDT: mean 90.31, std 10.79, range [57.16, 98.19]

Radius of gyration: 20.09 Å; Cα contacts (8 Å, |Δi|>4): 55; chains: 1; bounding box: 46×37×52 Å

Solvent-accessible surface area (backbone atoms only — not comparable to full-atom values): 5529 Å² total; per-residue (Å²): 132,59,74,69,62,51,53,54,52,52,50,55,53,48,52,53,53,51,52,53,50,52,49,52,53,50,42,56,50,26,68,50,46,33,61,55,35,52,51,47,51,53,50,38,46,73,77,66,51,80,72,55,74,68,50,53,51,47,49,51,52,30,52,52,29,51,55,49,38,54,53,46,50,53,53,50,52,53,50,45,53,54,37,35,76,66,60,73,55,62,42,41,72,76,38,96,78,82,55,103